Protein AF-A0A536GVM5-F1 (afdb_monomer_lite)

Structure (mmCIF, N/CA/C/O backbone):
data_AF-A0A536GVM5-F1
#
_entry.id   AF-A0A536GVM5-F1
#
loop_
_atom_site.group_PDB
_atom_site.id
_atom_site.type_symbol
_atom_site.label_atom_id
_atom_site.label_alt_id
_atom_site.label_comp_id
_atom_site.label_asym_id
_atom_site.label_entity_id
_atom_site.label_seq_id
_atom_site.pdbx_PDB_ins_code
_atom_site.Cartn_x
_atom_site.Cartn_y
_atom_site.Cartn_z
_atom_site.occupancy
_atom_site.B_iso_or_equiv
_atom_site.auth_seq_id
_atom_site.auth_comp_id
_atom_site.auth_asym_id
_atom_site.auth_atom_id
_atom_site.pdbx_PDB_model_num
ATOM 1 N N . MET A 1 1 ? 4.709 6.265 23.539 1.00 73.56 1 MET A N 1
ATOM 2 C CA . MET A 1 1 ? 4.441 7.136 22.372 1.00 73.56 1 MET A CA 1
ATOM 3 C C . MET A 1 1 ? 3.105 6.729 21.784 1.00 73.56 1 MET A C 1
ATOM 5 O O . MET A 1 1 ? 2.792 5.547 21.841 1.00 73.56 1 MET A O 1
ATOM 9 N N . GLN A 1 2 ? 2.319 7.679 21.285 1.00 88.50 2 GLN A N 1
ATOM 10 C CA . GLN A 1 2 ? 1.033 7.391 20.649 1.00 88.50 2 GLN A CA 1
ATOM 11 C C . GLN A 1 2 ? 1.262 7.064 19.168 1.00 88.50 2 GLN A C 1
ATOM 13 O O . GLN A 1 2 ? 2.043 7.751 18.512 1.00 88.50 2 GLN A O 1
ATOM 18 N N . LEU A 1 3 ? 0.629 6.000 18.672 1.00 94.56 3 LEU A N 1
ATOM 19 C CA . LEU A 1 3 ? 0.674 5.624 17.257 1.00 94.56 3 LEU A CA 1
ATOM 20 C C . LEU A 1 3 ? -0.214 6.570 16.424 1.00 94.56 3 LEU A C 1
ATOM 22 O O . LEU A 1 3 ? -1.166 7.146 16.964 1.00 94.56 3 LEU A O 1
ATOM 26 N N . PRO A 1 4 ? 0.087 6.766 15.127 1.00 95.56 4 PRO A N 1
ATOM 27 C CA . PRO A 1 4 ? -0.738 7.597 14.259 1.00 95.56 4 PRO A CA 1
ATOM 28 C C . PRO A 1 4 ? -2.139 6.996 14.086 1.00 95.56 4 PRO A C 1
ATOM 30 O O . PRO A 1 4 ? -2.329 5.781 14.112 1.00 95.56 4 PRO A O 1
ATOM 33 N N . THR A 1 5 ? -3.130 7.865 13.895 1.00 97.38 5 THR A N 1
ATOM 34 C CA . THR A 1 5 ? -4.519 7.468 13.605 1.00 97.38 5 THR A CA 1
ATOM 35 C C . THR A 1 5 ? -4.838 7.476 12.111 1.00 97.38 5 THR A C 1
ATOM 37 O O . THR A 1 5 ? -5.929 7.066 11.731 1.00 97.38 5 THR A O 1
ATOM 40 N N . TYR A 1 6 ? -3.912 7.955 11.279 1.00 97.62 6 TYR A N 1
ATOM 41 C CA . TYR A 1 6 ? -4.031 8.047 9.826 1.00 97.62 6 TYR A CA 1
ATOM 42 C C . TYR A 1 6 ? -2.778 7.472 9.174 1.00 97.62 6 TYR A C 1
ATOM 44 O O . TYR A 1 6 ? -1.663 7.789 9.601 1.00 97.62 6 TYR A O 1
ATOM 52 N N . ILE A 1 7 ? -2.963 6.669 8.128 1.00 96.94 7 ILE A N 1
ATOM 53 C CA . ILE A 1 7 ? -1.880 6.129 7.308 1.00 96.94 7 ILE A CA 1
ATOM 54 C C . ILE A 1 7 ? -2.245 6.246 5.836 1.00 96.94 7 ILE A C 1
ATOM 56 O O . ILE A 1 7 ? -3.360 5.931 5.429 1.00 96.94 7 ILE A O 1
ATOM 60 N N . GLN A 1 8 ? -1.253 6.612 5.030 1.00 97.88 8 GLN A N 1
ATOM 61 C CA . GLN A 1 8 ? -1.291 6.460 3.585 1.00 97.88 8 GLN A CA 1
ATOM 62 C C . GLN A 1 8 ? -0.288 5.381 3.165 1.00 97.88 8 GLN A C 1
ATOM 64 O O . GLN A 1 8 ? 0.885 5.450 3.534 1.00 97.88 8 GLN A O 1
ATOM 69 N N . LEU A 1 9 ? -0.743 4.400 2.390 1.00 97.38 9 LEU A N 1
ATOM 70 C CA . LEU A 1 9 ? 0.084 3.341 1.815 1.00 97.38 9 LEU A CA 1
ATOM 71 C C . LEU A 1 9 ? -0.081 3.316 0.302 1.00 97.38 9 LEU A C 1
ATOM 73 O O . LEU A 1 9 ? -1.199 3.368 -0.203 1.00 97.38 9 LEU A O 1
ATOM 77 N N . GLU A 1 10 ? 1.035 3.174 -0.410 1.00 96.38 10 GLU A N 1
ATOM 78 C CA . GLU A 1 10 ? 1.067 2.987 -1.859 1.00 96.38 10 GLU A CA 1
ATOM 79 C C . GLU A 1 10 ? 1.197 1.482 -2.173 1.00 96.38 10 GLU A C 1
ATOM 81 O O . GLU A 1 10 ? 2.312 0.958 -2.176 1.00 96.38 10 GLU A O 1
ATOM 86 N N . PRO A 1 11 ? 0.088 0.751 -2.414 1.00 96.88 11 PRO A N 1
ATOM 87 C CA . PRO A 1 11 ? 0.145 -0.685 -2.709 1.00 96.88 11 PRO A CA 1
ATOM 88 C C . PRO A 1 11 ? 0.607 -0.986 -4.142 1.00 96.88 11 PRO A C 1
ATOM 90 O O . PRO A 1 11 ? 0.915 -2.134 -4.465 1.00 96.88 11 PRO A O 1
ATOM 93 N N . VAL A 1 12 ? 0.610 0.025 -5.018 1.00 95.81 12 VAL A N 1
ATOM 94 C CA . VAL A 1 12 ? 0.948 -0.099 -6.436 1.00 95.81 12 VAL A CA 1
ATOM 95 C C . VAL A 1 12 ? 1.831 1.076 -6.853 1.00 95.81 12 VAL A C 1
ATOM 97 O O . VAL A 1 12 ? 1.431 2.227 -6.701 1.00 95.81 12 VAL A O 1
ATOM 100 N N . GLY A 1 13 ? 3.008 0.798 -7.416 1.00 94.06 13 GLY A N 1
ATOM 101 C CA . GLY A 1 13 ? 3.957 1.803 -7.912 1.00 94.06 13 GLY A CA 1
ATOM 102 C C . GLY A 1 13 ? 3.754 2.202 -9.381 1.00 94.06 13 GLY A C 1
ATOM 103 O O . GLY A 1 13 ? 4.486 3.044 -9.898 1.00 94.06 13 GLY A O 1
ATOM 104 N N . GLN A 1 14 ? 2.756 1.618 -10.049 1.00 93.00 14 GLN A N 1
ATOM 105 C CA . GLN A 1 14 ? 2.379 1.842 -11.445 1.00 93.00 14 GLN A CA 1
ATOM 106 C C . GLN A 1 14 ? 0.921 2.302 -11.591 1.00 93.00 14 GLN A C 1
ATOM 108 O O . GLN A 1 14 ? 0.074 2.022 -10.749 1.00 93.00 14 GLN A O 1
ATOM 113 N N . CYS A 1 15 ? 0.615 2.980 -12.697 1.00 93.81 15 CYS A N 1
ATOM 114 C CA . CYS A 1 15 ? -0.733 3.445 -13.024 1.00 93.81 15 CYS A CA 1
ATOM 115 C C . CYS A 1 15 ? -1.114 3.038 -14.456 1.00 93.81 15 CYS A C 1
ATOM 117 O O . CYS A 1 15 ? -0.254 2.983 -15.346 1.00 93.81 15 CYS A O 1
ATOM 119 N N . ASN A 1 16 ? -2.403 2.777 -14.678 1.00 93.31 16 ASN A N 1
ATOM 120 C CA . ASN A 1 16 ? -3.010 2.497 -15.982 1.00 93.31 16 ASN A CA 1
ATOM 121 C C . ASN A 1 16 ? -3.292 3.778 -16.790 1.00 93.31 16 ASN A C 1
ATOM 123 O O . ASN A 1 16 ? -3.570 3.696 -17.984 1.00 93.31 16 ASN A O 1
ATOM 127 N N . LEU A 1 17 ? -3.180 4.953 -16.166 1.00 93.88 17 LEU A N 1
ATOM 128 C CA . LEU A 1 17 ? -3.275 6.258 -16.812 1.00 93.88 17 LEU A CA 1
ATOM 129 C C . LEU A 1 17 ? -1.897 6.923 -16.977 1.00 93.88 17 LEU A C 1
ATOM 131 O O . LEU A 1 17 ? -0.870 6.497 -16.436 1.00 93.88 17 LEU A O 1
ATOM 135 N N . ARG A 1 18 ? -1.873 7.983 -17.792 1.00 91.94 18 ARG A N 1
ATOM 136 C CA . ARG A 1 18 ? -0.681 8.777 -18.141 1.00 91.94 18 ARG A CA 1
ATOM 137 C C . ARG A 1 18 ? -1.002 10.274 -18.088 1.00 91.94 18 ARG A C 1
ATOM 139 O O . ARG A 1 18 ? -0.831 11.007 -19.059 1.00 91.94 18 ARG A O 1
ATOM 146 N N . CYS A 1 19 ? -1.514 10.713 -16.944 1.00 94.94 19 CYS A N 1
ATOM 147 C CA . CYS A 1 19 ? -1.943 12.092 -16.732 1.00 94.94 19 CYS A CA 1
ATOM 148 C C . CYS A 1 19 ? -0.752 13.065 -16.831 1.00 94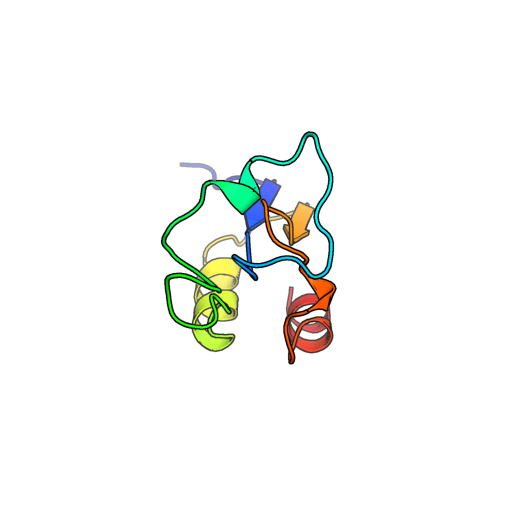.94 19 CYS A C 1
ATOM 150 O O . CYS A 1 19 ? 0.296 12.809 -16.242 1.00 94.94 19 CYS A O 1
ATOM 152 N N . GLN A 1 20 ? -0.917 14.184 -17.546 1.00 95.75 20 GLN A N 1
ATOM 153 C CA . GLN A 1 20 ? 0.175 15.125 -17.865 1.00 95.75 20 GLN A CA 1
ATOM 154 C C . GLN A 1 20 ? 0.834 15.762 -16.633 1.00 95.75 20 GLN A C 1
ATOM 156 O O . GLN A 1 20 ? 2.009 16.102 -16.662 1.00 95.75 20 GLN A O 1
ATOM 161 N N . MET A 1 21 ? 0.078 15.920 -15.548 1.00 96.31 21 MET A N 1
ATOM 162 C CA . MET A 1 21 ? 0.555 16.506 -14.295 1.00 96.31 21 MET A CA 1
ATOM 163 C C . MET A 1 21 ? 1.215 15.494 -13.348 1.00 96.31 21 MET A C 1
ATOM 165 O O . MET A 1 21 ? 1.741 15.894 -12.314 1.00 96.31 21 MET A O 1
ATOM 169 N N . CYS A 1 22 ? 1.139 14.189 -13.636 1.00 95.25 22 CYS A N 1
ATOM 170 C CA . CYS A 1 22 ? 1.555 13.162 -12.686 1.00 95.25 22 CYS A CA 1
ATOM 171 C C . CYS A 1 22 ? 3.043 12.825 -12.832 1.00 95.25 22 CYS A C 1
ATOM 173 O O . CYS A 1 22 ? 3.516 12.481 -13.916 1.00 95.25 22 CYS A O 1
ATOM 175 N N . SER A 1 23 ? 3.771 12.844 -11.714 1.00 93.81 23 SER A N 1
ATOM 176 C CA . SER A 1 23 ? 5.207 12.554 -11.668 1.00 93.81 23 SER A CA 1
ATOM 177 C C . SER A 1 23 ? 5.557 11.075 -11.849 1.00 93.81 23 SER A C 1
ATOM 179 O O . SER A 1 23 ? 6.732 10.754 -12.023 1.00 93.81 23 SER A O 1
ATOM 181 N N . ILE A 1 24 ? 4.569 10.170 -11.870 1.00 92.38 24 ILE A N 1
ATOM 182 C CA . ILE A 1 24 ? 4.796 8.728 -12.057 1.00 92.38 24 ILE A CA 1
ATOM 183 C C . ILE A 1 24 ? 5.563 8.402 -13.345 1.00 92.38 24 ILE A C 1
ATOM 185 O O . ILE A 1 24 ? 6.276 7.408 -13.403 1.00 92.38 24 ILE A O 1
ATOM 189 N N . GLN A 1 25 ? 5.464 9.253 -14.371 1.00 87.88 25 GLN A N 1
ATOM 190 C CA . GLN A 1 25 ? 6.171 9.062 -15.640 1.00 87.88 25 GLN A CA 1
ATOM 191 C C . GLN A 1 25 ? 7.694 9.211 -15.518 1.00 87.88 25 GLN A C 1
ATOM 193 O O . GLN A 1 25 ? 8.418 8.737 -16.388 1.00 87.88 25 GLN A O 1
ATOM 198 N N . PHE A 1 26 ? 8.178 9.856 -14.453 1.00 90.69 26 PHE A N 1
ATOM 199 C CA . PHE A 1 26 ? 9.604 10.064 -14.201 1.00 90.69 26 PHE A CA 1
ATOM 200 C C . PHE A 1 26 ? 10.211 9.008 -13.266 1.00 90.69 26 PHE A C 1
ATOM 202 O O . PHE A 1 26 ? 11.418 9.042 -13.021 1.00 90.69 26 PHE A O 1
ATOM 209 N N . ARG A 1 27 ? 9.402 8.081 -12.730 1.00 88.25 27 ARG A N 1
ATOM 210 C CA . ARG A 1 27 ? 9.901 6.971 -11.910 1.00 88.25 27 ARG A CA 1
ATOM 211 C C . ARG A 1 27 ? 10.713 5.989 -12.745 1.00 88.25 27 ARG A C 1
ATOM 213 O O . ARG A 1 27 ? 10.404 5.736 -13.906 1.00 88.25 27 ARG A O 1
ATOM 220 N N . GLN A 1 28 ? 11.731 5.411 -12.116 1.00 88.06 28 GLN A N 1
ATOM 221 C CA . GLN A 1 28 ? 12.606 4.397 -12.717 1.00 88.06 28 GLN A CA 1
ATOM 222 C C . GLN A 1 28 ? 12.465 3.026 -12.032 1.00 88.06 28 GLN A C 1
ATOM 224 O O . GLN A 1 28 ? 13.039 2.040 -12.482 1.00 88.06 28 GLN A O 1
ATOM 229 N N . ASP A 1 29 ? 11.667 2.951 -10.969 1.00 81.88 29 ASP A N 1
ATOM 230 C CA . ASP A 1 29 ? 11.378 1.792 -10.130 1.00 81.88 29 ASP A CA 1
ATOM 231 C C . ASP A 1 29 ? 9.978 1.225 -10.430 1.00 81.88 29 ASP A C 1
ATOM 233 O O . ASP A 1 29 ? 9.093 1.171 -9.583 1.00 81.88 29 ASP A O 1
ATOM 237 N N . GLY A 1 30 ? 9.755 0.831 -11.683 1.00 82.31 30 GLY A N 1
ATOM 238 C CA . GLY A 1 30 ? 8.487 0.267 -12.146 1.00 82.31 30 GLY A CA 1
ATOM 239 C C . GLY A 1 30 ? 8.398 0.242 -13.671 1.00 82.31 30 GLY A C 1
ATOM 240 O O . GLY A 1 30 ? 9.294 0.757 -14.345 1.00 82.31 30 GLY A O 1
ATOM 241 N N . PRO A 1 31 ? 7.346 -0.342 -14.264 1.00 81.88 31 PRO A N 1
ATOM 242 C CA . PRO A 1 31 ? 7.208 -0.403 -15.713 1.00 81.88 31 PRO A CA 1
ATOM 243 C C . PRO A 1 31 ? 7.211 1.001 -16.349 1.00 81.88 31 PRO A C 1
ATOM 245 O O . PRO A 1 31 ? 6.507 1.886 -15.858 1.00 81.88 31 PRO A O 1
ATOM 248 N N . PRO A 1 32 ? 7.925 1.211 -17.472 1.00 81.06 32 PRO A N 1
ATOM 249 C CA . PRO A 1 32 ? 8.629 0.208 -18.284 1.00 81.06 32 PRO A CA 1
ATOM 250 C C . PRO A 1 32 ? 10.078 -0.100 -17.849 1.00 81.06 32 PRO A C 1
ATOM 252 O O . PRO A 1 32 ? 10.727 -0.926 -18.483 1.00 81.06 32 PRO A O 1
ATOM 255 N N . TYR A 1 33 ? 10.604 0.558 -16.817 1.00 85.50 33 TYR A N 1
ATOM 256 C CA . TYR A 1 33 ? 12.028 0.533 -16.451 1.00 85.50 33 TYR A CA 1
ATOM 257 C C . TYR A 1 33 ? 12.400 -0.535 -15.409 1.00 85.50 33 TYR A C 1
ATOM 259 O O . TYR A 1 33 ? 13.573 -0.859 -15.251 1.00 85.50 33 TYR A O 1
ATOM 267 N N . GLY A 1 34 ? 11.409 -1.102 -14.720 1.00 85.56 34 GLY A N 1
ATOM 268 C CA . GLY A 1 34 ? 11.580 -2.084 -13.654 1.00 85.56 34 GLY A CA 1
ATOM 269 C C . GLY A 1 34 ? 10.443 -3.113 -13.589 1.00 85.56 34 GLY A C 1
ATOM 270 O O . GLY A 1 34 ? 9.542 -3.101 -14.436 1.00 85.56 34 GLY A O 1
ATOM 271 N N . PRO A 1 35 ? 10.479 -4.023 -12.596 1.00 88.00 35 PRO A N 1
ATOM 272 C CA . PRO A 1 35 ? 9.436 -5.027 -12.393 1.00 88.00 35 PRO A CA 1
ATOM 273 C C . PRO A 1 35 ? 8.098 -4.384 -12.003 1.00 88.00 35 PRO A C 1
ATOM 275 O O . PRO A 1 35 ? 8.034 -3.210 -11.648 1.00 88.00 35 PRO A O 1
ATOM 278 N N . LEU A 1 36 ? 7.016 -5.169 -12.041 1.00 89.31 36 LEU A N 1
ATOM 279 C CA . LEU A 1 36 ? 5.722 -4.741 -11.505 1.00 89.31 36 LEU A CA 1
ATOM 280 C C . LEU A 1 36 ? 5.874 -4.379 -10.022 1.00 89.31 36 LEU A C 1
ATOM 282 O O . LEU A 1 36 ? 6.296 -5.213 -9.223 1.00 89.31 36 LEU A O 1
ATOM 286 N N . ALA A 1 37 ? 5.506 -3.155 -9.656 1.00 90.25 37 ALA A N 1
ATOM 287 C CA . ALA A 1 37 ? 5.620 -2.654 -8.294 1.00 90.25 37 ALA A CA 1
ATOM 288 C C . ALA A 1 37 ? 4.305 -2.890 -7.537 1.00 90.25 37 ALA A C 1
ATOM 290 O O . ALA A 1 37 ? 3.567 -1.959 -7.233 1.00 90.25 37 ALA A O 1
ATOM 291 N N . PHE A 1 38 ? 3.980 -4.159 -7.283 1.00 95.44 38 PHE A N 1
ATOM 292 C CA . PHE A 1 38 ? 2.858 -4.550 -6.427 1.00 95.44 38 PHE A CA 1
ATOM 293 C C . PHE A 1 38 ? 3.363 -4.898 -5.026 1.00 95.44 38 PHE A C 1
ATOM 295 O O . PHE A 1 38 ? 4.295 -5.688 -4.883 1.00 95.44 38 PHE A O 1
ATOM 302 N N . MET A 1 39 ? 2.754 -4.310 -3.998 1.00 96.12 39 MET A N 1
ATOM 303 C CA . MET A 1 39 ? 3.043 -4.645 -2.608 1.00 96.12 39 MET A CA 1
ATOM 304 C C . MET A 1 39 ? 2.596 -6.077 -2.307 1.00 96.12 39 MET A C 1
ATOM 306 O O . MET A 1 39 ? 1.456 -6.447 -2.568 1.00 96.12 39 MET A O 1
ATOM 310 N N . ASP A 1 40 ? 3.473 -6.877 -1.705 1.00 97.38 40 ASP A N 1
ATOM 311 C CA . ASP A 1 40 ? 3.066 -8.193 -1.224 1.00 97.38 40 ASP A CA 1
ATOM 312 C C . ASP A 1 40 ? 1.948 -8.072 -0.170 1.00 97.38 40 ASP A C 1
ATOM 314 O O . ASP A 1 40 ? 1.997 -7.226 0.726 1.00 97.38 40 ASP A O 1
ATOM 318 N N . PHE A 1 41 ? 0.926 -8.921 -0.273 1.00 98.06 41 PHE A N 1
ATOM 319 C CA . PHE A 1 41 ? -0.224 -8.833 0.623 1.00 98.06 41 PHE A CA 1
ATOM 320 C C . PHE A 1 41 ? 0.134 -9.165 2.074 1.00 98.06 41 PHE A C 1
ATOM 322 O O . PHE A 1 41 ? -0.397 -8.535 2.980 1.00 98.06 41 PHE A O 1
ATOM 329 N N . GLU A 1 42 ? 1.029 -10.122 2.323 1.00 98.25 42 GLU A N 1
ATOM 330 C CA . GLU A 1 42 ? 1.438 -10.443 3.694 1.00 98.25 42 GLU A CA 1
ATOM 331 C C . GLU A 1 42 ? 2.239 -9.294 4.302 1.00 98.25 42 GLU A C 1
ATOM 333 O O . GLU A 1 42 ? 2.148 -9.021 5.498 1.00 98.25 42 GLU A O 1
ATOM 338 N N . GLN A 1 43 ? 3.020 -8.588 3.483 1.00 98.12 43 GLN A N 1
ATOM 339 C CA . GLN A 1 43 ? 3.677 -7.366 3.926 1.00 98.12 43 GLN A CA 1
ATOM 340 C C . GLN A 1 43 ? 2.653 -6.285 4.295 1.00 98.12 43 GLN A C 1
ATOM 342 O O . GLN A 1 43 ? 2.818 -5.630 5.323 1.00 98.12 43 GLN A O 1
ATOM 347 N N . PHE A 1 44 ? 1.589 -6.120 3.502 1.00 98.31 44 PHE A N 1
ATOM 348 C CA . PHE A 1 44 ? 0.487 -5.212 3.823 1.00 98.31 44 PHE A CA 1
ATOM 349 C C . PHE A 1 44 ? -0.145 -5.550 5.181 1.00 98.31 44 PHE A C 1
ATOM 351 O O . PHE A 1 44 ? -0.197 -4.679 6.050 1.00 98.31 44 PHE A O 1
ATOM 358 N N . THR A 1 45 ? -0.540 -6.807 5.413 1.00 98.25 45 THR A N 1
ATOM 359 C CA . THR A 1 45 ? -1.175 -7.210 6.681 1.00 98.25 45 THR A CA 1
ATOM 360 C C . THR A 1 45 ? -0.258 -6.966 7.877 1.00 98.25 45 THR A C 1
ATOM 362 O O . THR A 1 45 ? -0.669 -6.344 8.853 1.00 98.25 45 THR A O 1
ATOM 365 N N . ARG A 1 46 ? 1.027 -7.337 7.764 1.00 98.31 46 ARG A N 1
ATOM 366 C CA . ARG A 1 46 ? 2.035 -7.093 8.811 1.00 98.31 46 ARG A CA 1
AT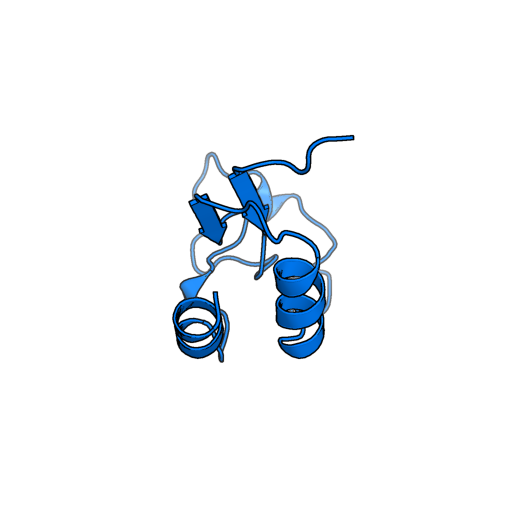OM 367 C C . ARG A 1 46 ? 2.211 -5.611 9.130 1.00 98.31 46 ARG A C 1
ATOM 369 O O . ARG A 1 46 ? 2.539 -5.284 10.267 1.00 98.31 46 ARG A O 1
ATOM 376 N N . ILE A 1 47 ? 2.076 -4.719 8.147 1.00 97.19 47 ILE A N 1
ATOM 377 C CA . ILE A 1 47 ? 2.141 -3.271 8.379 1.00 97.19 47 ILE A CA 1
ATOM 378 C C . ILE A 1 47 ? 0.893 -2.822 9.137 1.00 97.19 47 ILE A C 1
ATOM 380 O O . ILE A 1 47 ? 1.037 -2.184 10.174 1.00 97.19 47 ILE A O 1
ATOM 384 N N . ILE A 1 48 ? -0.303 -3.173 8.657 1.00 97.19 48 ILE 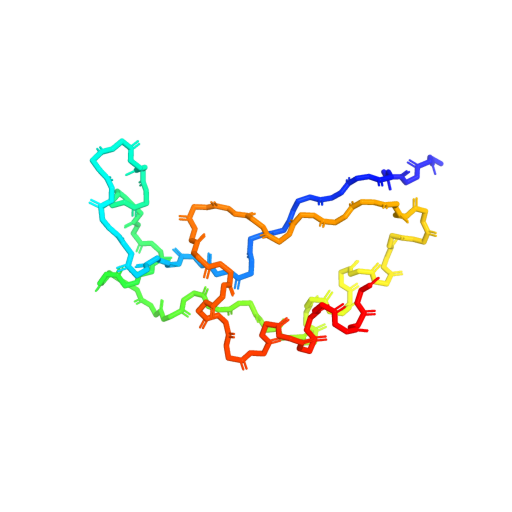A N 1
ATOM 385 C CA . ILE A 1 48 ? -1.575 -2.757 9.267 1.00 97.19 48 ILE A CA 1
ATOM 386 C C . ILE A 1 48 ? -1.675 -3.210 10.731 1.00 97.19 48 ILE A C 1
ATOM 388 O O . ILE A 1 48 ? -2.028 -2.403 11.591 1.00 97.19 48 ILE A O 1
ATOM 392 N N . ASP A 1 49 ? -1.245 -4.433 11.047 1.00 97.06 49 ASP A N 1
ATOM 393 C CA . ASP A 1 49 ? -1.285 -4.990 12.409 1.00 97.06 49 ASP A CA 1
ATOM 394 C C . ASP A 1 49 ? -0.461 -4.200 13.436 1.00 97.06 49 ASP A C 1
ATOM 396 O O . ASP A 1 49 ? -0.715 -4.272 14.640 1.00 97.06 49 ASP A O 1
ATOM 400 N N . GLN A 1 50 ? 0.528 -3.422 12.987 1.00 96.62 50 GLN A N 1
ATOM 401 C CA . GLN A 1 50 ? 1.347 -2.592 13.873 1.00 96.62 50 GLN A CA 1
ATOM 402 C C . GLN A 1 50 ? 0.618 -1.321 14.338 1.00 96.62 50 GLN A C 1
ATOM 404 O O . GLN A 1 50 ? 1.057 -0.695 15.304 1.00 96.62 50 GLN A O 1
ATOM 409 N N . PHE A 1 51 ? -0.490 -0.932 13.696 1.00 96.12 51 PHE A N 1
ATOM 410 C CA . PHE A 1 51 ? -1.196 0.326 13.952 1.00 96.12 51 PHE A CA 1
ATOM 411 C C . PHE A 1 51 ? -2.568 0.107 14.595 1.00 96.12 51 PHE A C 1
ATOM 413 O O . PHE A 1 51 ? -3.615 0.383 14.019 1.00 96.12 51 PHE A O 1
ATOM 420 N N . THR A 1 52 ? -2.562 -0.306 15.861 1.00 93.62 52 THR A N 1
ATOM 421 C CA . THR A 1 52 ? -3.779 -0.624 16.635 1.0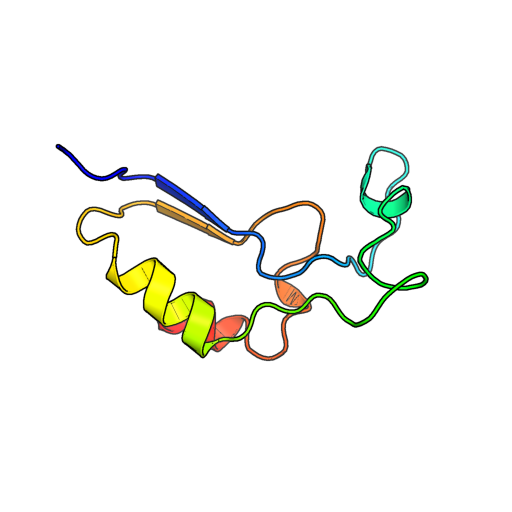0 93.62 52 THR A CA 1
ATOM 422 C C . THR A 1 52 ? -4.713 0.563 16.902 1.00 93.62 52 THR A C 1
ATOM 424 O O . THR A 1 52 ? -5.845 0.370 17.340 1.00 93.62 52 THR A O 1
ATOM 427 N N . THR A 1 53 ? -4.260 1.797 16.661 1.00 95.62 53 THR A N 1
ATOM 428 C CA . THR A 1 53 ? -5.053 3.029 16.825 1.00 95.62 53 THR A CA 1
ATOM 429 C C . THR A 1 53 ? -5.479 3.658 15.499 1.00 95.62 53 THR A C 1
ATOM 431 O O . THR A 1 53 ? -5.930 4.807 15.492 1.00 95.62 53 THR A O 1
ATOM 434 N N . LEU A 1 54 ? -5.291 2.953 14.380 1.00 96.56 54 LEU A N 1
ATOM 435 C CA . LEU A 1 54 ? -5.646 3.437 13.052 1.00 96.56 54 LEU A CA 1
ATOM 436 C C . LEU A 1 54 ? -7.155 3.697 12.958 1.00 96.56 54 LEU A C 1
ATOM 438 O O . LEU A 1 54 ? -7.971 2.908 13.428 1.00 96.56 54 LEU A O 1
ATOM 442 N N . LYS A 1 55 ? -7.521 4.834 12.371 1.00 97.12 55 LYS A N 1
ATOM 443 C CA . LYS A 1 55 ? -8.912 5.236 12.119 1.00 97.12 55 LYS A CA 1
ATOM 444 C C . LYS A 1 55 ? -9.190 5.463 10.640 1.00 97.12 55 LYS A C 1
ATOM 446 O O . LYS A 1 55 ? -10.335 5.364 10.221 1.00 97.12 55 LYS A O 1
ATOM 451 N N . GLU A 1 56 ? -8.156 5.800 9.878 1.00 98.06 56 GLU A N 1
ATOM 452 C CA . GLU A 1 56 ? -8.260 6.134 8.466 1.00 98.06 56 GLU A CA 1
ATOM 453 C C . GLU A 1 56 ? -7.052 5.570 7.720 1.00 98.06 56 GLU A C 1
ATOM 455 O O . GLU A 1 56 ? -5.901 5.822 8.089 1.00 98.06 56 GLU A O 1
ATOM 460 N N . LEU A 1 57 ? -7.333 4.788 6.680 1.00 97.69 57 LEU A N 1
ATOM 461 C CA . LEU A 1 57 ? -6.338 4.195 5.801 1.00 97.69 57 LEU A CA 1
ATOM 462 C C . LEU A 1 57 ? -6.597 4.654 4.372 1.00 97.69 57 LEU A C 1
ATOM 464 O O . LEU A 1 57 ? -7.646 4.372 3.797 1.00 97.69 57 LEU A O 1
ATOM 468 N N . HIS A 1 58 ? -5.606 5.304 3.778 1.00 97.94 58 HIS A N 1
ATOM 469 C CA . HIS A 1 58 ? -5.607 5.644 2.365 1.00 97.94 58 HIS A CA 1
ATOM 470 C C . HIS A 1 58 ? -4.701 4.692 1.597 1.00 97.94 58 HIS A C 1
ATOM 472 O O . HIS A 1 58 ? -3.476 4.765 1.688 1.00 97.94 58 HIS A O 1
ATOM 478 N N . LEU A 1 59 ? -5.314 3.822 0.796 1.00 97.81 59 LEU A N 1
ATOM 479 C CA . LEU A 1 59 ? -4.615 3.092 -0.256 1.00 97.81 59 LEU A CA 1
ATOM 480 C C . LEU A 1 59 ? -4.420 4.059 -1.425 1.00 97.81 59 LEU A C 1
ATOM 482 O O . LEU A 1 59 ? -5.298 4.196 -2.270 1.00 97.81 59 LEU A O 1
ATOM 486 N N . GLN A 1 60 ? -3.314 4.799 -1.421 1.00 95.75 60 GLN A N 1
ATOM 487 C CA . GLN A 1 60 ? -3.033 5.855 -2.387 1.00 95.75 60 GLN A CA 1
ATOM 488 C C . GLN A 1 60 ? -1.532 6.119 -2.512 1.00 95.75 60 GLN A C 1
ATOM 490 O O . GLN A 1 60 ? -0.769 6.064 -1.550 1.00 95.75 60 GLN A O 1
ATOM 495 N N . GLY A 1 61 ? -1.122 6.491 -3.718 1.00 94.06 61 GLY A N 1
ATOM 496 C CA . GLY A 1 61 ? 0.209 7.000 -3.999 1.00 94.06 61 GLY A CA 1
ATOM 497 C C . GLY A 1 61 ? 0.262 7.598 -5.397 1.00 94.06 61 GLY A C 1
ATOM 498 O O . GLY A 1 61 ? -0.713 8.200 -5.853 1.00 94.06 61 GLY A O 1
ATOM 499 N N . LEU A 1 62 ? 1.389 7.431 -6.081 1.00 94.75 62 LEU A N 1
ATOM 500 C CA . LEU A 1 62 ? 1.521 7.779 -7.495 1.00 94.75 62 LEU A CA 1
ATOM 501 C C . LEU A 1 62 ? 0.880 6.735 -8.418 1.00 94.75 62 LEU A C 1
ATOM 503 O O . LEU A 1 62 ? 0.465 7.085 -9.524 1.00 94.75 62 LEU A O 1
ATOM 507 N N . GLY A 1 63 ? 0.827 5.468 -7.995 1.00 94.38 63 GLY A N 1
ATOM 508 C CA . GLY A 1 63 ? 0.173 4.397 -8.747 1.00 94.38 63 GLY A CA 1
ATOM 509 C C . GLY A 1 63 ? -1.333 4.299 -8.506 1.00 94.38 63 GLY A C 1
ATOM 510 O O . GLY A 1 63 ? -1.901 5.037 -7.705 1.00 94.38 63 GLY A O 1
ATOM 511 N N . GLU A 1 64 ? -1.975 3.374 -9.224 1.00 96.19 64 GLU A N 1
ATOM 512 C CA . GLU A 1 64 ? -3.418 3.112 -9.158 1.00 96.19 64 GLU A CA 1
ATOM 513 C C . GLU A 1 64 ? -3.709 1.876 -8.280 1.00 96.19 64 GLU A C 1
ATOM 515 O O . GLU A 1 64 ? -3.421 0.751 -8.706 1.00 96.19 64 GLU A O 1
AT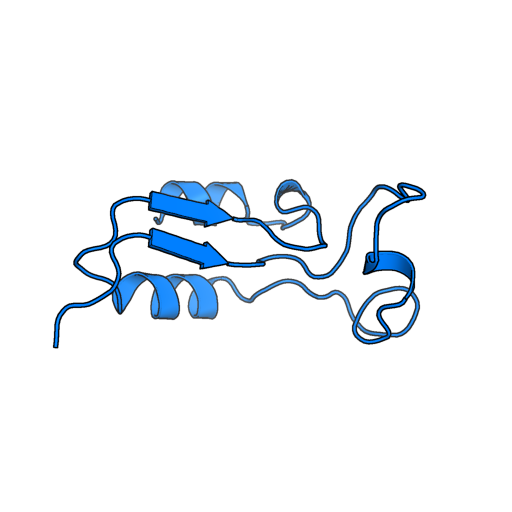OM 520 N 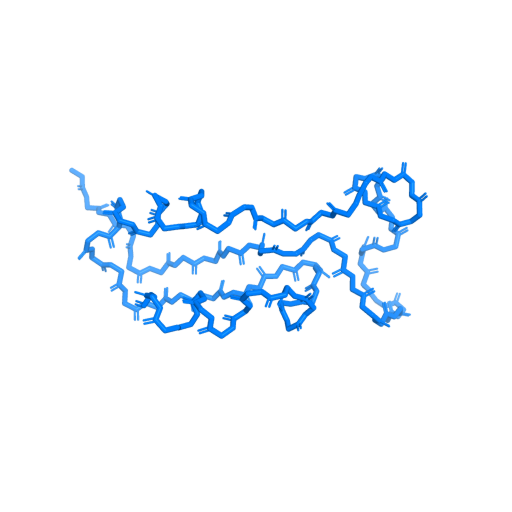N . PRO A 1 65 ? -4.288 2.045 -7.075 1.00 97.31 65 PRO A N 1
ATOM 521 C CA . PRO A 1 65 ? -4.570 0.954 -6.141 1.00 97.31 65 PRO A CA 1
ATOM 522 C C . PRO A 1 65 ? -5.420 -0.176 -6.727 1.00 97.31 65 PRO A C 1
ATOM 524 O O . PRO A 1 65 ? -5.150 -1.346 -6.451 1.00 97.31 65 PRO A O 1
ATOM 527 N N . MET A 1 66 ? -6.408 0.144 -7.571 1.00 96.94 66 MET A N 1
ATOM 528 C CA . MET A 1 66 ? -7.309 -0.858 -8.153 1.00 96.94 66 MET A CA 1
ATOM 529 C C . MET A 1 66 ? -6.627 -1.763 -9.188 1.00 96.94 66 MET A C 1
ATOM 531 O O . MET A 1 66 ? -7.219 -2.749 -9.622 1.00 96.94 66 MET A O 1
ATOM 535 N N . MET A 1 67 ? -5.379 -1.476 -9.577 1.00 96.31 67 MET A N 1
ATOM 536 C CA . MET A 1 67 ? -4.572 -2.404 -10.373 1.00 96.31 67 MET A CA 1
ATOM 537 C C . MET A 1 67 ? -4.014 -3.570 -9.551 1.00 96.31 67 MET A C 1
ATOM 539 O O . MET A 1 67 ? -3.539 -4.541 -10.142 1.00 96.31 67 MET A O 1
ATOM 543 N N . HIS A 1 68 ? -4.020 -3.489 -8.216 1.00 97.56 68 HIS A N 1
ATOM 544 C CA . HIS A 1 68 ? -3.520 -4.574 -7.385 1.00 97.56 68 HIS A CA 1
ATOM 545 C C . HIS A 1 68 ? -4.440 -5.802 -7.519 1.00 97.56 68 HIS A C 1
ATOM 547 O O . HIS A 1 68 ? -5.637 -5.687 -7.244 1.00 97.56 68 HIS A O 1
ATOM 553 N N . PRO A 1 69 ? -3.926 -7.004 -7.856 1.00 97.06 69 PRO A N 1
ATOM 554 C CA . PRO A 1 69 ? -4.765 -8.194 -8.062 1.00 97.06 69 PRO A CA 1
ATOM 555 C C . PRO A 1 69 ? -5.540 -8.610 -6.804 1.00 97.06 69 PRO A C 1
ATOM 557 O O . PRO A 1 69 ? -6.529 -9.329 -6.888 1.00 97.06 69 PRO A O 1
ATOM 560 N N . ARG A 1 70 ? -5.084 -8.142 -5.638 1.00 97.94 70 ARG A N 1
ATOM 561 C CA . ARG A 1 70 ? -5.679 -8.393 -4.322 1.00 97.94 70 ARG A CA 1
ATOM 562 C C . ARG A 1 70 ? -6.252 -7.141 -3.653 1.00 97.94 70 ARG A C 1
ATOM 564 O O . ARG A 1 70 ? -6.325 -7.088 -2.432 1.00 97.94 70 ARG A O 1
ATOM 571 N N . PHE A 1 71 ? -6.608 -6.110 -4.423 1.00 98.12 71 PHE A N 1
ATOM 572 C CA . PHE A 1 71 ? -7.127 -4.851 -3.872 1.00 98.12 71 PHE A CA 1
ATOM 573 C C . PHE A 1 71 ? -8.306 -5.072 -2.907 1.00 98.12 71 PHE A C 1
ATOM 575 O O . PHE A 1 71 ? -8.292 -4.572 -1.787 1.00 98.12 71 PHE A O 1
ATOM 582 N N . PHE A 1 72 ? -9.295 -5.882 -3.296 1.00 98.38 72 PHE A N 1
ATOM 583 C CA . PHE A 1 72 ? -10.456 -6.154 -2.441 1.00 98.38 72 PHE A CA 1
ATOM 584 C C . PHE A 1 72 ? -10.113 -6.962 -1.187 1.00 98.38 72 PHE A C 1
ATOM 586 O O . PHE A 1 72 ? -10.744 -6.759 -0.151 1.00 98.38 72 PHE A O 1
ATOM 593 N N . ASP A 1 73 ? -9.087 -7.813 -1.237 1.00 98.62 73 ASP A N 1
ATOM 594 C CA . ASP A 1 73 ? -8.602 -8.501 -0.039 1.00 98.62 73 ASP A CA 1
ATOM 595 C C . ASP A 1 73 ? -7.962 -7.505 0.934 1.00 98.62 73 ASP A C 1
ATOM 597 O O . ASP A 1 73 ? -8.159 -7.624 2.138 1.00 98.62 73 ASP A O 1
ATOM 601 N N . MET A 1 74 ? -7.222 -6.508 0.426 1.00 98.44 74 MET A N 1
ATOM 602 C CA . MET A 1 74 ? -6.623 -5.447 1.250 1.00 98.44 74 MET A CA 1
ATOM 603 C C . MET A 1 74 ? -7.703 -4.609 1.941 1.00 98.44 74 MET A C 1
ATOM 605 O O . MET A 1 74 ? -7.593 -4.348 3.133 1.00 98.44 74 MET A O 1
ATOM 609 N N . VAL A 1 75 ? -8.763 -4.245 1.211 1.00 97.88 75 VAL A N 1
ATOM 610 C CA . VAL A 1 75 ? -9.917 -3.505 1.754 1.00 97.88 75 VAL A CA 1
ATOM 611 C C . VAL A 1 75 ? -10.713 -4.336 2.761 1.00 97.88 75 VAL A C 1
ATOM 613 O O . VAL A 1 75 ? -11.228 -3.787 3.721 1.00 97.88 75 VAL A O 1
ATOM 616 N N . THR A 1 76 ? -10.838 -5.647 2.548 1.00 98.12 76 THR A N 1
ATOM 617 C CA . THR A 1 76 ? -11.556 -6.534 3.481 1.00 98.12 76 THR A CA 1
ATOM 618 C C . THR A 1 76 ? -10.756 -6.778 4.763 1.00 98.12 76 THR A C 1
ATOM 620 O O . THR A 1 76 ? -11.344 -7.031 5.811 1.00 98.12 76 THR A O 1
ATOM 623 N N . TYR A 1 77 ? -9.424 -6.758 4.670 1.00 97.81 77 TYR A N 1
ATOM 624 C CA . TYR A 1 77 ? -8.531 -7.002 5.797 1.00 97.81 77 TYR A CA 1
ATOM 625 C C . TYR A 1 77 ? -8.436 -5.819 6.765 1.00 97.81 77 TYR A C 1
ATOM 627 O O . TYR A 1 77 ? -8.446 -6.032 7.976 1.00 97.81 77 TYR A O 1
ATOM 635 N N . ALA A 1 78 ? -8.254 -4.612 6.222 1.00 93.44 78 ALA A N 1
ATOM 636 C CA . ALA A 1 78 ? -7.991 -3.397 6.993 1.00 93.44 78 ALA A CA 1
ATOM 637 C C . ALA A 1 78 ? -9.266 -2.775 7.575 1.00 93.44 78 ALA A C 1
ATOM 639 O O . ALA A 1 78 ? -9.162 -2.208 8.686 1.00 93.44 78 ALA A O 1
#

Secondary structure (DSSP, 8-state):
-PPPSEEEE-SBS--S---TT-GGGG-SSSTTTSS--BPPHHHHHHHHTT-TT--EEEE-SSS-GGGSTTHHHHHHH-

pLDDT: mean 94.27, std 4.95, range [73.56, 98.62]

Radius of gyration: 13.69 Å; chains: 1; bounding box: 24×27×41 Å

Sequence (78 aa):
MQLPTYIQLEPVGQCNLRCQMCSIQFRQDGPPYGPLAFMDFEQFTRIIDQFTTLKELHLQGLGEPMMHPRFFDMVTYA

Foldseek 3Di:
DAADQEDEDAQFLAAPDDDPPACSVVDCDDPPNHHGRGHDVVNLLVVVVVRPNHDYYHNDDSYDLVPHPCSVVSVVRD